Protein AF-A0A016VW10-F1 (afdb_monomer_lite)

pLDDT: mean 90.78, std 5.13, range [72.19, 97.56]

Secondary structure (DSSP, 8-state):
-HHHHHHHHHHHHHH----TT--TTSTT--HHHHHHHHHHHHHHHHHTT----------TTTTTT--HHHHHHHT-

Organism: NCBI:txid53326

Sequence (76 aa):
MEIFKRIVDYGVRDITRVSTNQCVSAANCGTTDGTHATRLSIEKHREKQKPLHPAFLDLEKAIDHVSNKFISYALR

Foldseek 3Di:
DVVVVVVVLVLCVVQDDDDPQDAVPDPPHHPVNNVVVVVVVVVVCVVVVHDDDDDDDDDVPVVVPDDPVVVVVVSD

Structure (mmCIF, N/CA/C/O backbo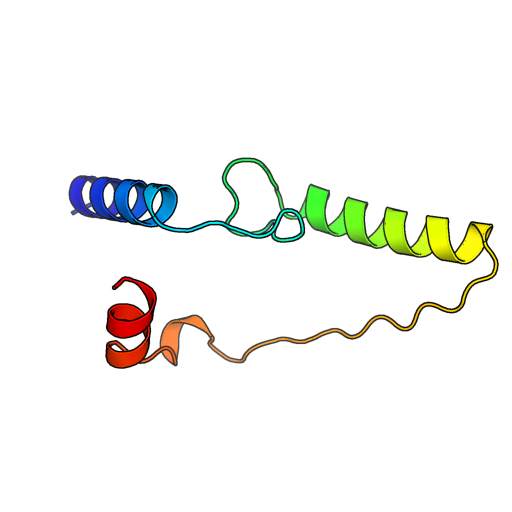ne):
data_AF-A0A016VW10-F1
#
_entry.id   AF-A0A016VW10-F1
#
loop_
_atom_site.group_PDB
_atom_site.id
_atom_site.type_symbol
_atom_site.label_atom_id
_atom_site.label_alt_id
_atom_site.label_comp_id
_atom_site.label_asym_id
_atom_site.label_entity_id
_atom_site.label_seq_id
_atom_site.pdbx_PDB_ins_code
_atom_site.Cartn_x
_atom_site.Cartn_y
_atom_site.Cartn_z
_atom_site.occupancy
_atom_site.B_iso_or_equiv
_atom_site.auth_seq_id
_atom_site.auth_comp_id
_atom_site.auth_asym_id
_atom_site.auth_atom_id
_atom_site.pdbx_PDB_model_num
ATOM 1 N N . MET A 1 1 ? 19.490 5.140 -16.420 1.00 72.19 1 MET A N 1
ATOM 2 C CA . MET A 1 1 ? 18.836 4.053 -15.653 1.00 72.19 1 MET A CA 1
ATOM 3 C C . MET A 1 1 ? 17.486 4.467 -15.056 1.00 72.19 1 MET A C 1
ATOM 5 O O . MET A 1 1 ? 16.585 3.644 -15.062 1.00 72.19 1 MET A O 1
ATOM 9 N N . GLU A 1 2 ? 17.283 5.717 -14.614 1.00 91.94 2 GLU A N 1
ATOM 10 C CA . GLU A 1 2 ? 15.993 6.164 -14.032 1.00 91.94 2 GLU A CA 1
ATOM 11 C C . GLU A 1 2 ? 14.777 6.046 -14.968 1.00 91.94 2 GLU A C 1
ATOM 13 O O . GLU A 1 2 ? 13.697 5.661 -14.529 1.00 91.94 2 GLU A O 1
ATOM 18 N N . ILE A 1 3 ? 14.947 6.291 -16.272 1.00 94.19 3 ILE A N 1
ATOM 19 C CA . ILE A 1 3 ? 13.870 6.095 -17.260 1.00 94.19 3 ILE A CA 1
ATOM 20 C C . ILE A 1 3 ? 13.427 4.626 -17.297 1.00 94.19 3 ILE A C 1
ATOM 22 O O . ILE A 1 3 ? 12.235 4.343 -17.300 1.00 94.19 3 ILE A O 1
ATOM 26 N N . PHE A 1 4 ? 14.378 3.690 -17.251 1.00 94.31 4 PHE A N 1
ATOM 27 C CA . PHE A 1 4 ? 14.071 2.261 -17.238 1.00 94.31 4 PHE A CA 1
ATOM 28 C C . PHE A 1 4 ? 13.306 1.859 -15.972 1.00 94.31 4 PHE A C 1
ATOM 30 O O . PHE A 1 4 ? 12.304 1.160 -16.070 1.00 94.31 4 PHE A O 1
ATOM 37 N N . LYS A 1 5 ? 13.702 2.371 -14.796 1.00 94.19 5 LYS A N 1
ATOM 38 C CA . LYS A 1 5 ? 12.957 2.143 -13.546 1.00 94.19 5 LYS A CA 1
ATOM 39 C C . LYS A 1 5 ? 11.507 2.618 -13.647 1.00 94.19 5 LYS A C 1
ATOM 41 O O . LYS A 1 5 ? 10.615 1.898 -13.222 1.00 94.19 5 LYS A O 1
ATOM 46 N N . ARG A 1 6 ? 11.269 3.794 -14.239 1.00 94.25 6 ARG A N 1
ATOM 47 C CA . ARG A 1 6 ? 9.911 4.324 -14.449 1.00 94.25 6 ARG A CA 1
ATOM 48 C C . ARG A 1 6 ? 9.089 3.467 -15.407 1.00 94.25 6 ARG A C 1
ATOM 50 O O . ARG A 1 6 ? 7.915 3.246 -15.146 1.00 94.25 6 ARG A O 1
ATOM 57 N N . ILE A 1 7 ? 9.699 2.976 -16.488 1.00 95.12 7 ILE A N 1
ATOM 58 C CA . ILE A 1 7 ? 9.031 2.073 -17.439 1.00 95.12 7 ILE A CA 1
ATOM 59 C C . ILE A 1 7 ? 8.626 0.771 -16.736 1.00 95.12 7 ILE A C 1
ATOM 61 O O . ILE A 1 7 ? 7.492 0.324 -16.887 1.00 95.12 7 ILE A O 1
ATOM 65 N N . VAL A 1 8 ? 9.527 0.191 -15.937 1.00 92.81 8 VAL A N 1
ATOM 66 C CA . VAL A 1 8 ? 9.243 -1.027 -15.167 1.00 92.81 8 VAL A CA 1
ATOM 67 C C . VAL A 1 8 ? 8.160 -0.778 -14.113 1.00 92.81 8 VAL A C 1
ATOM 69 O O . VAL A 1 8 ? 7.219 -1.559 -14.044 1.00 92.81 8 VAL A O 1
ATOM 72 N N . ASP A 1 9 ? 8.241 0.305 -13.332 1.00 91.44 9 ASP A N 1
ATOM 73 C CA . ASP A 1 9 ? 7.221 0.650 -12.325 1.00 91.44 9 ASP A CA 1
ATOM 74 C C . ASP A 1 9 ? 5.837 0.821 -12.964 1.00 91.44 9 ASP A C 1
ATOM 76 O O . ASP A 1 9 ? 4.863 0.247 -12.481 1.00 91.44 9 ASP A O 1
ATOM 80 N N . TYR A 1 10 ? 5.759 1.526 -14.096 1.00 92.00 10 TYR A N 1
ATOM 81 C CA . TYR A 1 10 ? 4.508 1.690 -14.831 1.00 92.00 10 TYR A CA 1
ATOM 82 C C . TYR A 1 10 ? 3.940 0.346 -15.306 1.00 92.00 10 TYR A C 1
ATOM 84 O O . TYR A 1 10 ? 2.772 0.059 -15.057 1.00 92.00 10 TYR A O 1
ATOM 92 N N . GLY A 1 11 ? 4.768 -0.505 -15.922 1.00 93.00 11 GLY A N 1
ATOM 93 C CA . GLY A 1 11 ? 4.332 -1.822 -16.393 1.00 93.00 11 GLY A CA 1
ATOM 94 C C . GLY A 1 11 ? 3.862 -2.735 -15.258 1.00 93.00 11 GLY A C 1
ATOM 95 O O . GLY A 1 11 ? 2.837 -3.398 -15.383 1.00 93.00 11 GLY A O 1
ATOM 96 N N . VAL A 1 12 ? 4.561 -2.733 -14.119 1.00 91.19 12 VAL A N 1
ATOM 97 C CA . VAL A 1 12 ? 4.163 -3.523 -12.945 1.00 91.19 12 VAL A CA 1
ATOM 98 C C . VAL A 1 12 ? 2.834 -3.026 -12.374 1.00 91.19 12 VAL A C 1
ATOM 100 O O . VAL A 1 12 ? 1.978 -3.841 -12.034 1.00 91.19 12 VAL A O 1
ATOM 103 N N . ARG A 1 13 ? 2.617 -1.709 -12.281 1.00 89.00 13 ARG A N 1
ATOM 104 C CA . ARG A 1 13 ? 1.346 -1.142 -11.793 1.00 89.00 13 ARG A CA 1
ATOM 105 C C . ARG A 1 13 ? 0.161 -1.444 -12.707 1.00 89.00 13 ARG A C 1
ATOM 107 O O . ARG A 1 13 ? -0.950 -1.548 -12.203 1.00 89.00 13 ARG A O 1
ATOM 114 N N . ASP A 1 14 ? 0.391 -1.579 -14.010 1.00 91.19 14 ASP A N 1
ATOM 115 C CA . ASP A 1 14 ? -0.658 -1.897 -14.983 1.00 91.19 14 ASP A CA 1
ATOM 116 C C . ASP A 1 14 ? -1.170 -3.340 -14.829 1.00 91.19 14 ASP A C 1
ATOM 118 O O . ASP A 1 14 ? -2.372 -3.595 -14.869 1.00 91.19 14 ASP A O 1
ATOM 122 N N . ILE A 1 15 ? -0.263 -4.287 -14.566 1.00 90.94 15 ILE A N 1
ATOM 123 C CA . ILE A 1 15 ? -0.612 -5.713 -14.453 1.00 90.94 15 ILE A CA 1
ATOM 124 C C . ILE A 1 15 ? -0.964 -6.155 -13.026 1.00 90.94 15 ILE A C 1
ATOM 126 O O . ILE A 1 15 ? -1.575 -7.208 -12.837 1.00 90.94 15 ILE A O 1
ATOM 130 N N . THR A 1 16 ? -0.585 -5.383 -12.003 1.00 87.56 16 THR A N 1
ATOM 131 C CA . THR A 1 16 ? -0.824 -5.746 -10.599 1.00 87.56 16 THR A CA 1
ATOM 132 C C . THR A 1 16 ? -2.024 -5.012 -10.012 1.00 87.56 16 THR A C 1
ATOM 134 O O . THR A 1 16 ? -2.194 -3.804 -10.150 1.00 87.56 16 THR A O 1
ATOM 137 N N . ARG A 1 17 ? -2.861 -5.746 -9.272 1.00 87.50 17 ARG A N 1
ATOM 138 C CA . ARG A 1 17 ? -3.924 -5.158 -8.449 1.00 87.50 17 ARG A CA 1
ATOM 139 C C . ARG A 1 17 ? -3.483 -5.143 -6.996 1.00 87.50 17 ARG A C 1
ATOM 141 O O . ARG A 1 17 ? -3.379 -6.185 -6.356 1.00 87.50 17 ARG A O 1
ATOM 148 N N . VAL A 1 18 ? -3.250 -3.944 -6.479 1.00 87.00 18 VAL A N 1
ATOM 149 C CA . VAL A 1 18 ? -2.934 -3.710 -5.070 1.00 87.00 18 VAL A CA 1
ATOM 150 C C . VAL A 1 18 ? -4.225 -3.693 -4.246 1.00 87.00 18 VAL A C 1
ATOM 152 O O . VAL A 1 18 ? -5.254 -3.178 -4.685 1.00 87.00 18 VAL A O 1
ATOM 155 N N . SER A 1 19 ? -4.184 -4.278 -3.048 1.00 87.62 19 SER A N 1
ATOM 156 C CA . SER A 1 19 ? -5.310 -4.248 -2.108 1.00 87.62 19 SER A CA 1
ATOM 157 C C . SER A 1 19 ? -5.629 -2.815 -1.680 1.00 87.62 19 SER A C 1
ATOM 159 O O . SER A 1 19 ? -4.722 -2.033 -1.407 1.00 87.62 19 SER A O 1
ATOM 161 N N . THR A 1 20 ? -6.913 -2.490 -1.507 1.00 87.19 20 THR A N 1
ATOM 162 C CA . THR A 1 20 ? -7.353 -1.190 -0.965 1.00 87.19 20 THR A CA 1
ATOM 163 C C . THR A 1 20 ? -6.866 -0.934 0.462 1.00 87.19 20 THR A C 1
ATOM 165 O O . THR A 1 20 ? -6.892 0.200 0.921 1.00 87.19 20 THR A O 1
ATOM 168 N N . ASN A 1 21 ? -6.429 -1.981 1.168 1.00 87.44 21 ASN A N 1
ATOM 169 C CA . ASN A 1 21 ? -5.892 -1.882 2.525 1.00 87.44 21 ASN A CA 1
ATOM 170 C C . ASN A 1 21 ? -4.366 -1.685 2.542 1.00 87.44 21 ASN A C 1
ATOM 172 O O . ASN A 1 21 ? -3.781 -1.556 3.615 1.00 87.44 21 ASN A O 1
ATOM 176 N N . GLN A 1 22 ? -3.702 -1.712 1.381 1.00 87.44 22 GLN A N 1
ATOM 177 C CA . GLN A 1 22 ? -2.260 -1.515 1.279 1.00 87.44 22 GLN A CA 1
ATOM 178 C C . GLN A 1 22 ? -1.954 -0.045 1.003 1.00 87.44 22 GLN A C 1
ATOM 180 O O . GLN A 1 22 ? -2.441 0.514 0.024 1.00 87.44 22 GLN A O 1
ATOM 185 N N . CYS A 1 23 ? -1.107 0.558 1.842 1.00 86.69 23 CYS A N 1
ATOM 186 C CA . CYS A 1 23 ? -0.807 1.985 1.738 1.00 86.69 23 CYS A CA 1
ATOM 187 C C . CYS A 1 23 ? 0.621 2.312 1.315 1.00 86.69 23 CYS A C 1
ATOM 189 O O . CYS A 1 23 ? 0.812 3.020 0.343 1.00 86.69 23 CYS A O 1
ATOM 191 N N . VAL A 1 24 ? 1.637 1.717 1.936 1.00 73.81 24 VAL A N 1
ATOM 192 C CA . VAL A 1 24 ? 3.046 2.139 1.779 1.00 73.81 24 VAL A CA 1
ATOM 193 C C . VAL A 1 24 ? 3.580 2.145 0.328 1.00 73.81 24 VAL A C 1
ATOM 195 O O . VAL A 1 24 ? 4.499 2.900 0.029 1.00 73.81 24 VAL A O 1
ATOM 198 N N . SER A 1 25 ? 3.012 1.356 -0.592 1.00 74.75 25 SER A N 1
ATOM 199 C CA . SER A 1 25 ? 3.434 1.292 -2.010 1.00 74.75 25 SER A CA 1
ATOM 200 C C . SER A 1 25 ? 2.331 1.674 -3.011 1.00 74.75 25 SER A C 1
ATOM 202 O O . SER A 1 25 ? 2.518 1.566 -4.229 1.00 74.75 25 SER A O 1
ATOM 204 N N . ALA A 1 26 ? 1.171 2.109 -2.517 1.00 81.56 26 ALA A N 1
ATOM 205 C CA . ALA A 1 26 ? 0.038 2.490 -3.350 1.00 81.56 26 ALA A CA 1
ATOM 206 C C . ALA A 1 26 ? 0.170 3.952 -3.805 1.00 81.56 26 ALA A C 1
ATOM 208 O O . ALA A 1 26 ? 0.579 4.815 -3.038 1.00 81.56 26 ALA A O 1
ATOM 209 N N . ALA A 1 27 ? -0.209 4.246 -5.053 1.00 79.00 27 ALA A N 1
ATOM 210 C CA . ALA A 1 27 ? -0.030 5.577 -5.650 1.00 79.00 27 ALA A CA 1
ATOM 211 C C . ALA A 1 27 ? -0.813 6.698 -4.933 1.00 79.00 27 ALA A C 1
ATOM 213 O O . ALA A 1 27 ? -0.448 7.861 -5.054 1.00 79.00 27 ALA A O 1
ATOM 214 N N . ASN A 1 28 ? -1.862 6.344 -4.181 1.00 82.94 28 ASN A N 1
ATOM 215 C CA . ASN A 1 28 ? -2.800 7.285 -3.561 1.00 82.94 28 ASN A CA 1
ATOM 216 C C . ASN A 1 28 ? -3.030 7.011 -2.063 1.00 82.94 28 ASN A C 1
ATOM 218 O O . ASN A 1 28 ? -4.063 7.409 -1.534 1.00 82.94 28 ASN A O 1
ATOM 222 N N . CYS A 1 29 ? -2.132 6.282 -1.392 1.00 88.19 29 CYS A N 1
ATOM 223 C CA . CYS A 1 29 ? -2.246 6.054 0.048 1.00 88.19 29 CYS A CA 1
ATOM 224 C C . CYS A 1 29 ? -0.885 6.234 0.726 1.00 88.19 29 CYS A C 1
ATOM 226 O O . CYS A 1 29 ? 0.105 5.646 0.309 1.00 88.19 29 CYS A O 1
ATOM 228 N N . GLY A 1 30 ? -0.823 7.062 1.765 1.00 87.81 30 GLY A N 1
ATOM 229 C CA . GLY A 1 30 ? 0.376 7.301 2.562 1.00 87.81 30 GLY A CA 1
ATOM 230 C C . GLY A 1 30 ? 0.424 6.485 3.856 1.00 87.81 30 GLY A C 1
ATOM 231 O O . GLY A 1 30 ? -0.519 5.796 4.247 1.00 87.81 30 GLY A O 1
ATOM 232 N N . THR A 1 31 ? 1.532 6.603 4.590 1.00 87.69 31 THR A N 1
ATOM 233 C CA . THR A 1 31 ? 1.678 6.021 5.939 1.00 87.69 31 THR A CA 1
ATOM 234 C C . THR A 1 31 ? 0.657 6.589 6.929 1.00 87.69 31 THR A C 1
ATOM 236 O O . THR A 1 31 ? 0.114 5.851 7.757 1.00 87.69 31 THR A O 1
ATOM 239 N N . THR A 1 32 ? 0.345 7.884 6.813 1.00 91.88 32 THR A N 1
ATOM 240 C CA . THR A 1 32 ? -0.694 8.556 7.605 1.00 91.88 32 THR A CA 1
ATOM 241 C C . THR A 1 32 ? -2.069 7.947 7.354 1.00 91.88 32 THR A C 1
ATOM 243 O O . THR A 1 32 ? -2.789 7.664 8.308 1.00 91.88 32 THR A O 1
ATOM 246 N N . ASP A 1 33 ? -2.408 7.672 6.095 1.00 91.56 33 ASP A N 1
ATOM 247 C CA . ASP A 1 33 ? -3.691 7.070 5.724 1.00 91.56 33 ASP A CA 1
ATOM 248 C C . ASP A 1 33 ? -3.818 5.645 6.277 1.00 91.56 33 ASP A C 1
ATOM 250 O O . ASP A 1 33 ? -4.852 5.286 6.839 1.00 91.56 33 ASP A O 1
ATOM 254 N N . GLY A 1 34 ? -2.741 4.851 6.224 1.00 90.50 34 GLY A N 1
ATOM 255 C CA . GLY A 1 34 ? -2.703 3.519 6.840 1.00 90.50 34 GLY A CA 1
ATOM 256 C C . GLY A 1 34 ? -2.880 3.560 8.364 1.00 90.50 34 GLY A C 1
ATOM 257 O O . GLY A 1 34 ? -3.636 2.770 8.942 1.00 90.50 34 GLY A O 1
ATOM 258 N N . THR A 1 35 ? -2.239 4.530 9.023 1.00 92.12 35 THR A N 1
ATOM 259 C CA . THR A 1 35 ? -2.408 4.768 10.467 1.00 92.12 35 THR A CA 1
ATOM 260 C C . THR A 1 35 ? -3.847 5.164 10.787 1.00 92.12 35 THR A C 1
ATOM 262 O O . THR A 1 35 ? -4.464 4.615 11.705 1.00 92.12 35 THR A O 1
ATOM 265 N N . HIS A 1 36 ? -4.418 6.076 9.997 1.00 93.50 36 HIS A N 1
ATOM 266 C CA . HIS A 1 36 ? -5.790 6.524 10.170 1.00 93.50 36 HIS A CA 1
ATOM 267 C C . HIS A 1 36 ? -6.789 5.377 9.972 1.00 93.50 36 HIS A C 1
ATOM 269 O O . HIS A 1 36 ? -7.680 5.206 10.810 1.00 93.50 36 HIS A O 1
ATOM 275 N N . ALA A 1 37 ? -6.632 4.562 8.927 1.00 92.44 37 ALA A N 1
ATOM 276 C CA . ALA A 1 37 ? 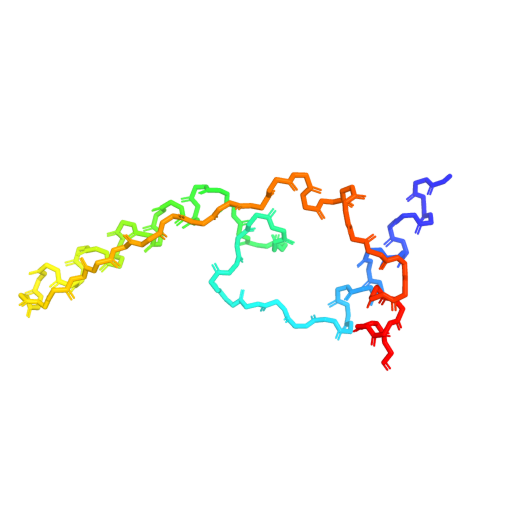-7.497 3.416 8.656 1.00 92.44 37 ALA A CA 1
ATOM 277 C C . ALA A 1 37 ? -7.460 2.389 9.798 1.00 92.44 37 ALA A C 1
ATOM 279 O O . ALA A 1 37 ? -8.503 1.876 10.214 1.00 92.44 37 ALA A O 1
ATOM 280 N N . THR A 1 38 ? -6.274 2.144 10.365 1.00 93.25 38 THR A N 1
ATOM 281 C CA . THR A 1 38 ? -6.105 1.269 11.534 1.00 93.25 38 THR A CA 1
ATOM 282 C C . THR A 1 38 ? -6.881 1.805 12.738 1.00 93.25 38 THR A C 1
ATOM 284 O O . THR A 1 38 ? -7.654 1.067 13.353 1.00 93.25 38 THR A O 1
ATOM 287 N N . ARG A 1 39 ? -6.754 3.105 13.036 1.00 95.56 39 ARG A N 1
ATOM 288 C CA . ARG A 1 39 ? -7.504 3.761 14.119 1.00 95.56 39 ARG A CA 1
ATOM 289 C C . ARG A 1 39 ? -9.016 3.670 13.906 1.00 95.56 39 ARG A C 1
ATOM 291 O O . ARG A 1 39 ? -9.729 3.260 14.818 1.00 95.56 39 ARG A O 1
ATOM 298 N N . LEU A 1 40 ? -9.492 3.987 12.703 1.00 95.44 40 LEU A N 1
ATOM 299 C CA . LEU A 1 40 ? -10.915 3.933 12.363 1.00 95.44 40 LEU A CA 1
ATOM 300 C C . LEU A 1 40 ? -11.478 2.512 12.514 1.00 95.44 40 LEU A C 1
ATOM 302 O O . LEU A 1 40 ? -12.597 2.325 12.992 1.00 95.44 40 LEU A O 1
ATOM 306 N N . SER A 1 41 ? -10.694 1.497 12.139 1.00 93.69 41 SER A N 1
ATOM 307 C CA . SER A 1 41 ? -11.068 0.096 12.336 1.00 93.69 41 SER A CA 1
ATOM 308 C C . SER A 1 41 ? -11.262 -0.223 13.819 1.00 93.69 41 SER A C 1
ATOM 310 O O . SER A 1 41 ? -12.296 -0.781 14.191 1.00 93.69 41 SER A O 1
ATOM 312 N N . ILE A 1 42 ? -10.325 0.183 14.680 1.00 95.94 42 ILE A N 1
ATOM 313 C CA . ILE A 1 42 ? -10.416 -0.021 16.134 1.00 95.94 42 ILE A CA 1
ATOM 314 C C . ILE A 1 42 ? -11.663 0.667 16.708 1.00 95.94 42 ILE A C 1
ATOM 316 O O . ILE A 1 42 ? -12.422 0.048 17.456 1.00 95.94 42 ILE A O 1
ATOM 320 N N . GLU A 1 43 ? -11.916 1.918 16.322 1.00 97.31 43 GLU A N 1
ATOM 321 C CA . GLU A 1 43 ? -13.069 2.696 16.792 1.00 97.31 43 GLU A CA 1
ATOM 322 C C . GLU A 1 43 ? -14.399 2.043 16.399 1.00 97.31 43 GLU A C 1
ATOM 324 O O . GLU A 1 43 ? -15.251 1.815 17.257 1.00 97.31 43 GLU A O 1
ATOM 329 N N . LYS A 1 44 ? -14.539 1.610 15.142 1.00 96.94 44 LYS A N 1
ATOM 330 C CA . LYS A 1 44 ? -15.748 0.936 14.643 1.00 96.94 44 LYS A CA 1
ATOM 331 C C . LYS A 1 44 ? -16.053 -0.380 15.369 1.00 96.94 44 LYS A C 1
ATOM 333 O O . LYS A 1 44 ? -17.219 -0.755 15.507 1.00 96.94 44 LYS A O 1
ATOM 338 N N . HIS A 1 45 ? -15.026 -1.116 15.799 1.00 96.69 45 HIS A N 1
ATOM 339 C CA . HIS A 1 45 ? -15.211 -2.333 16.596 1.00 96.69 45 HIS A CA 1
ATOM 340 C C . HIS A 1 45 ? -15.628 -1.996 18.028 1.00 96.69 45 HIS A C 1
ATOM 342 O O . HIS A 1 45 ? -16.573 -2.601 18.539 1.00 96.69 45 HIS A O 1
ATOM 348 N N . ARG A 1 46 ? -14.995 -0.980 18.632 1.00 96.25 46 ARG A N 1
ATOM 349 C CA . ARG A 1 46 ? -15.345 -0.468 19.963 1.00 96.25 46 ARG A CA 1
ATOM 350 C C . ARG A 1 46 ? -16.797 0.008 20.030 1.00 96.25 46 ARG A C 1
ATOM 352 O O . ARG A 1 46 ? -17.506 -0.376 20.954 1.00 96.25 46 ARG A O 1
ATOM 359 N N . GLU A 1 47 ? -17.256 0.781 19.047 1.00 97.56 47 GLU A N 1
ATOM 360 C CA . GLU A 1 47 ? -18.647 1.256 18.954 1.00 97.56 47 GLU A CA 1
ATOM 361 C C . GLU A 1 47 ? -19.658 0.107 18.916 1.00 97.56 47 GLU A C 1
ATOM 363 O O . GLU A 1 47 ? -20.722 0.177 19.525 1.00 97.56 47 GLU A O 1
ATOM 368 N N . LYS A 1 48 ? -19.312 -0.984 18.227 1.00 97.38 48 LYS A N 1
ATOM 369 C CA . LYS A 1 48 ? -20.163 -2.175 18.106 1.00 97.38 48 LYS A CA 1
ATOM 370 C C . LYS A 1 48 ? -19.992 -3.165 19.257 1.00 97.38 48 LYS A C 1
ATOM 372 O O . LYS A 1 48 ? -20.582 -4.240 19.192 1.00 97.38 48 LYS A O 1
ATOM 377 N N . GLN A 1 49 ? -19.160 -2.841 20.251 1.00 95.75 49 GLN A N 1
ATOM 378 C CA . GLN A 1 49 ? -18.739 -3.743 21.328 1.00 95.75 49 GLN A CA 1
ATOM 379 C C . GLN A 1 49 ? -18.250 -5.106 20.806 1.00 95.75 49 GLN A C 1
AT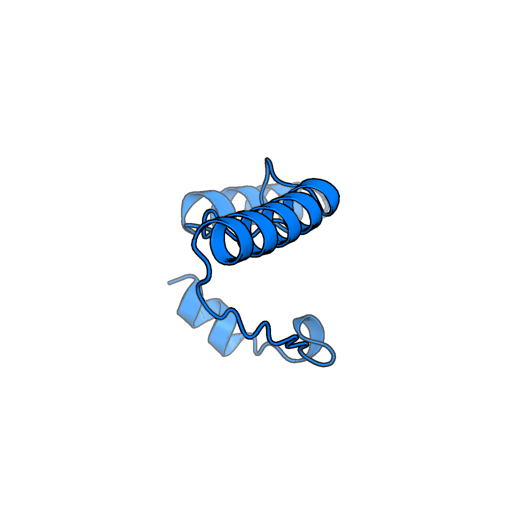OM 381 O O . GLN A 1 49 ? -18.463 -6.146 21.425 1.00 95.75 49 GLN A O 1
ATOM 386 N N . LYS A 1 50 ? -17.605 -5.110 19.632 1.00 96.88 50 LYS A N 1
ATOM 387 C CA . LYS A 1 50 ? -17.031 -6.316 19.032 1.00 96.88 50 LYS A CA 1
ATOM 388 C C . LYS A 1 50 ? -15.552 -6.411 19.396 1.00 96.88 50 LYS A C 1
ATOM 390 O O . LYS A 1 50 ? -14.849 -5.406 19.279 1.00 96.88 50 LYS A O 1
ATOM 395 N N . PRO A 1 51 ? -15.058 -7.594 19.793 1.00 94.38 51 PRO A N 1
ATOM 396 C CA . PRO A 1 51 ? -13.637 -7.777 20.031 1.00 94.38 51 PRO A CA 1
ATOM 397 C C . PRO A 1 51 ? -12.855 -7.594 18.724 1.00 94.38 51 PRO A C 1
ATOM 399 O O . PRO A 1 51 ? -13.283 -8.037 17.657 1.00 94.38 51 PRO A O 1
ATOM 402 N N . LEU A 1 52 ? -11.700 -6.941 18.826 1.00 95.25 52 LEU A N 1
ATOM 403 C CA . LEU A 1 52 ? -10.711 -6.818 17.762 1.00 95.25 52 LEU A CA 1
ATOM 404 C C . LEU A 1 52 ? -9.340 -7.131 18.363 1.00 95.25 52 LEU A C 1
ATOM 406 O O . LEU A 1 52 ? -8.931 -6.489 19.329 1.00 95.25 52 LEU A O 1
ATOM 410 N N . HIS A 1 53 ? -8.634 -8.100 17.783 1.00 93.31 53 HIS A N 1
ATOM 411 C CA . HIS A 1 53 ? -7.302 -8.520 18.219 1.00 93.31 53 HIS A CA 1
ATOM 412 C C . HIS A 1 53 ? -6.293 -8.234 17.098 1.00 93.31 53 HIS A C 1
ATOM 414 O O . HIS A 1 53 ? -6.118 -9.072 16.213 1.00 93.31 53 HIS A O 1
ATOM 420 N N . PRO A 1 54 ? -5.684 -7.034 17.065 1.00 90.06 54 PRO A N 1
ATOM 421 C CA . PRO A 1 54 ? -4.703 -6.696 16.043 1.00 90.06 54 PRO A CA 1
ATOM 422 C C . PRO A 1 54 ? -3.407 -7.489 16.252 1.00 90.06 54 PRO A C 1
ATOM 424 O O . PRO A 1 54 ? -2.948 -7.658 17.381 1.00 90.06 54 PRO A O 1
ATOM 427 N N . ALA A 1 55 ? -2.805 -7.935 15.151 1.00 93.75 55 ALA A N 1
ATOM 428 C CA . ALA A 1 55 ? -1.484 -8.548 15.127 1.00 93.75 55 ALA A CA 1
ATOM 429 C C . ALA A 1 55 ? -0.551 -7.698 14.263 1.00 93.75 55 ALA A C 1
ATOM 431 O O . ALA A 1 55 ? -0.941 -7.234 13.190 1.00 93.75 55 ALA A O 1
ATOM 432 N N . PHE A 1 56 ? 0.678 -7.511 14.735 1.00 90.19 56 PHE A N 1
ATOM 433 C CA . PHE A 1 56 ? 1.735 -6.849 13.983 1.00 90.19 56 PHE A CA 1
ATOM 434 C C . PHE A 1 56 ? 2.659 -7.921 13.416 1.00 90.19 56 PHE A C 1
ATOM 436 O O . PHE A 1 56 ? 3.184 -8.743 14.165 1.00 90.19 56 PHE A O 1
ATOM 443 N N . LEU A 1 57 ? 2.820 -7.922 12.095 1.00 92.25 57 LEU A N 1
ATOM 444 C CA . LEU A 1 57 ? 3.714 -8.820 11.378 1.00 92.25 57 LEU A CA 1
ATOM 445 C C . LEU A 1 57 ? 4.716 -7.972 10.602 1.00 92.25 57 LEU A C 1
ATOM 447 O O . LEU A 1 57 ? 4.313 -7.078 9.860 1.00 92.25 57 LEU A O 1
ATOM 451 N N . ASP A 1 58 ? 5.994 -8.279 10.772 1.00 91.81 58 ASP A N 1
ATOM 452 C CA . ASP A 1 58 ? 7.081 -7.708 9.989 1.00 91.81 58 ASP A CA 1
ATOM 453 C C . ASP A 1 58 ? 7.878 -8.836 9.330 1.00 91.81 58 ASP A C 1
ATOM 455 O O . ASP A 1 58 ? 7.926 -9.961 9.838 1.00 91.81 58 ASP A O 1
ATOM 459 N N . LEU A 1 59 ? 8.466 -8.542 8.174 1.00 91.81 59 LEU A N 1
ATOM 460 C CA . LEU A 1 59 ? 9.318 -9.469 7.442 1.00 91.81 59 LEU A CA 1
ATOM 461 C C . LEU A 1 59 ? 10.744 -8.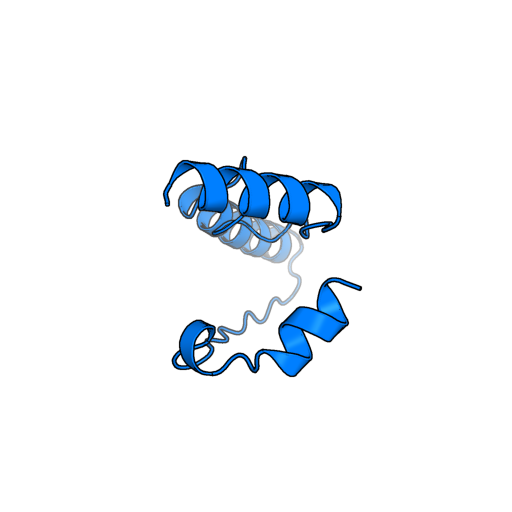930 7.461 1.00 91.81 59 LEU A C 1
ATOM 463 O O . LEU A 1 59 ? 11.037 -7.919 6.818 1.00 91.81 59 LEU A O 1
ATOM 467 N N . GLU A 1 60 ? 11.639 -9.640 8.151 1.00 95.00 60 GLU A N 1
ATOM 468 C CA . GLU A 1 60 ? 13.053 -9.275 8.190 1.00 95.00 60 GLU A CA 1
ATOM 469 C C . GLU A 1 60 ? 13.608 -9.219 6.762 1.00 95.00 60 GLU A C 1
ATOM 471 O O . GLU A 1 60 ? 13.576 -10.212 6.033 1.00 95.00 60 GLU A O 1
ATOM 476 N N . LYS A 1 61 ? 14.099 -8.038 6.360 1.00 92.19 61 LYS A N 1
ATOM 477 C CA . LYS A 1 61 ? 14.751 -7.806 5.060 1.00 92.19 61 LYS A CA 1
ATOM 478 C C . LYS A 1 61 ? 13.936 -8.338 3.872 1.00 92.19 61 LYS A C 1
ATOM 480 O O . LYS A 1 61 ? 14.466 -8.967 2.955 1.00 92.19 61 LYS A O 1
ATOM 485 N N . ALA A 1 62 ? 12.631 -8.057 3.873 1.00 90.12 62 ALA A N 1
ATOM 486 C CA . ALA A 1 62 ? 11.689 -8.546 2.865 1.00 90.12 62 ALA A CA 1
ATOM 487 C C . ALA A 1 62 ? 12.147 -8.317 1.414 1.00 90.12 62 ALA A C 1
ATOM 489 O O . ALA A 1 62 ? 11.898 -9.156 0.560 1.00 90.12 62 ALA A O 1
ATOM 490 N N . ILE A 1 63 ? 12.825 -7.202 1.126 1.00 86.94 63 ILE A N 1
ATOM 491 C CA . ILE A 1 63 ? 13.311 -6.886 -0.226 1.00 86.94 63 ILE A CA 1
ATOM 492 C C . ILE A 1 63 ? 14.546 -7.726 -0.584 1.00 86.94 63 ILE A C 1
ATOM 494 O O . ILE A 1 63 ? 14.642 -8.213 -1.708 1.00 86.94 63 ILE A O 1
ATOM 498 N N . ASP A 1 64 ? 15.461 -7.938 0.364 1.00 94.38 64 ASP A N 1
ATOM 499 C CA . ASP A 1 64 ? 16.729 -8.636 0.116 1.00 94.38 64 ASP 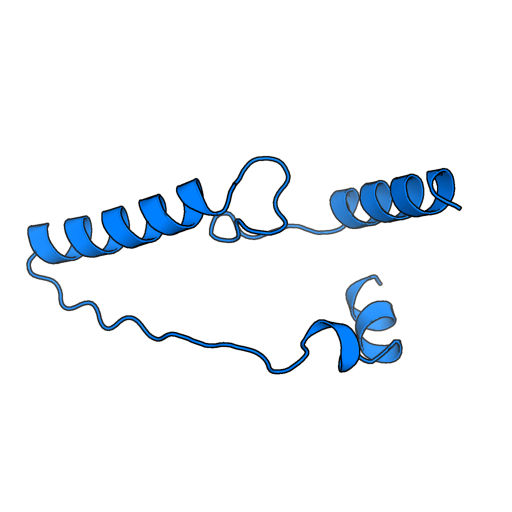A CA 1
ATOM 500 C C . ASP A 1 64 ? 16.540 -10.151 -0.042 1.00 94.38 64 ASP A C 1
ATOM 502 O O . ASP A 1 64 ? 17.310 -10.813 -0.738 1.00 94.38 64 ASP A O 1
ATOM 506 N N . HIS A 1 65 ? 15.512 -10.715 0.599 1.00 94.25 65 HIS A N 1
ATOM 507 C CA . HIS A 1 65 ? 15.261 -12.159 0.603 1.00 94.25 65 HIS A CA 1
ATOM 508 C C . HIS A 1 65 ? 14.271 -12.641 -0.467 1.00 94.25 65 HIS A C 1
ATOM 510 O O . HIS A 1 65 ? 14.012 -13.844 -0.568 1.00 94.25 65 HIS A O 1
ATOM 516 N N . VAL A 1 66 ? 13.729 -11.751 -1.303 1.00 91.44 66 VAL A N 1
ATOM 517 C CA . VAL A 1 66 ? 12.849 -12.163 -2.404 1.00 91.44 66 VAL A CA 1
ATOM 518 C C . VAL A 1 66 ? 13.670 -12.806 -3.527 1.00 91.44 66 VAL A C 1
ATOM 520 O O . VAL A 1 66 ? 14.526 -12.183 -4.150 1.00 91.44 66 VAL A O 1
ATOM 523 N N . SER A 1 67 ? 13.378 -14.073 -3.838 1.00 92.81 67 SER A N 1
ATOM 524 C CA . SER A 1 67 ? 14.017 -14.763 -4.964 1.00 92.81 67 SER A CA 1
ATOM 525 C C . S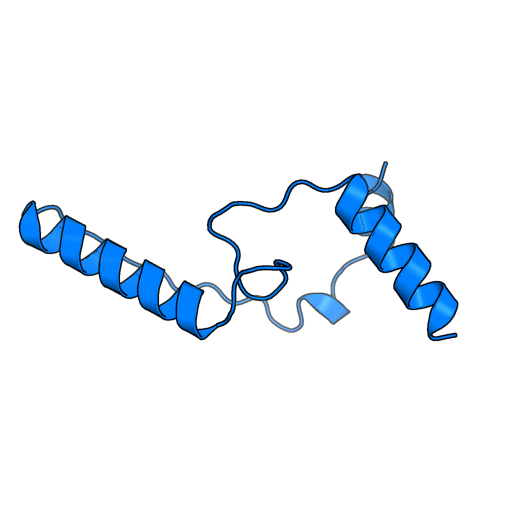ER A 1 67 ? 13.526 -14.220 -6.306 1.00 92.81 67 SER A C 1
ATOM 527 O O . SER A 1 67 ? 12.321 -14.147 -6.554 1.00 92.81 67 SER A O 1
ATOM 529 N N . ASN A 1 68 ? 14.455 -14.000 -7.239 1.00 91.06 68 ASN A N 1
ATOM 530 C CA . ASN A 1 68 ? 14.147 -13.653 -8.631 1.00 91.06 68 ASN A CA 1
ATOM 531 C C . ASN A 1 68 ? 13.182 -14.645 -9.301 1.00 91.06 68 ASN A C 1
ATOM 533 O O . ASN A 1 68 ? 12.361 -14.250 -10.128 1.00 91.06 68 ASN A O 1
ATOM 537 N N . LYS A 1 69 ? 13.234 -15.930 -8.923 1.00 93.69 69 LYS A N 1
ATOM 538 C CA . LYS A 1 69 ? 12.310 -16.945 -9.445 1.00 93.69 69 LYS A CA 1
ATOM 539 C C . LYS A 1 69 ? 10.865 -16.666 -9.022 1.00 93.69 69 LYS A C 1
ATOM 541 O O . LYS A 1 69 ? 9.957 -16.845 -9.829 1.00 93.69 69 LYS A O 1
ATOM 546 N N . PHE A 1 70 ? 10.654 -16.210 -7.786 1.00 91.00 70 PHE A N 1
ATOM 547 C CA . PHE A 1 70 ? 9.324 -15.841 -7.300 1.00 91.00 70 PHE A CA 1
ATOM 548 C C . PHE A 1 70 ? 8.811 -14.574 -7.978 1.00 91.00 70 PHE A C 1
ATOM 550 O O . PHE A 1 70 ? 7.657 -14.557 -8.393 1.00 91.00 70 PHE A O 1
ATOM 557 N N . ILE A 1 71 ? 9.668 -13.565 -8.177 1.00 90.44 71 ILE A N 1
ATOM 558 C CA . ILE A 1 71 ? 9.298 -12.350 -8.923 1.00 90.44 71 ILE A CA 1
ATOM 559 C C . ILE A 1 71 ? 8.851 -12.720 -10.340 1.00 90.44 71 ILE A C 1
ATOM 561 O O . ILE A 1 71 ? 7.769 -12.333 -10.768 1.00 90.44 71 ILE A O 1
ATOM 565 N N . SER A 1 72 ? 9.644 -13.525 -11.053 1.00 90.12 72 SER A N 1
ATOM 566 C CA . SER A 1 72 ? 9.308 -13.940 -12.419 1.00 90.12 72 SER A CA 1
ATOM 567 C C . SER A 1 72 ? 8.023 -14.764 -12.498 1.00 90.12 72 SER A C 1
ATOM 569 O O . SER A 1 72 ? 7.342 -14.693 -13.514 1.00 90.12 72 SER A O 1
ATOM 571 N N . TYR A 1 73 ? 7.710 -15.562 -11.476 1.00 92.88 73 TYR A N 1
ATOM 572 C CA . TYR A 1 73 ? 6.460 -16.318 -11.421 1.00 92.88 73 TYR A CA 1
ATOM 573 C C . TYR A 1 73 ? 5.255 -15.406 -11.158 1.00 92.88 73 TYR A C 1
ATOM 575 O O . TYR A 1 73 ? 4.219 -15.584 -11.783 1.00 92.88 73 TYR A O 1
ATOM 583 N N . ALA A 1 74 ? 5.395 -14.427 -10.260 1.00 88.81 74 ALA A N 1
ATOM 584 C CA . ALA A 1 74 ? 4.315 -13.518 -9.880 1.00 88.81 74 ALA A CA 1
ATOM 585 C C . ALA A 1 74 ? 3.969 -12.477 -10.961 1.00 88.81 74 ALA A C 1
ATOM 587 O O . ALA A 1 74 ? 2.852 -11.970 -10.970 1.00 88.81 74 ALA A O 1
ATOM 588 N N . LEU A 1 75 ? 4.919 -12.145 -11.841 1.00 86.56 75 LEU A N 1
ATOM 589 C CA . LEU A 1 75 ? 4.733 -11.197 -12.949 1.00 86.56 75 LEU A CA 1
ATOM 590 C C . LEU A 1 75 ? 4.311 -11.864 -14.273 1.00 86.56 75 LEU A C 1
ATOM 592 O O . LEU A 1 75 ? 4.265 -11.183 -15.297 1.00 86.56 75 LEU A O 1
ATOM 596 N N . ARG A 1 76 ? 4.075 -13.181 -14.277 1.00 82.50 76 ARG A N 1
ATOM 597 C CA . ARG A 1 76 ? 3.663 -13.951 -15.458 1.00 82.50 76 ARG A CA 1
ATOM 598 C C . ARG A 1 76 ? 2.147 -14.018 -15.574 1.00 82.50 76 ARG A C 1
ATOM 600 O O . ARG A 1 76 ? 1.674 -13.985 -16.730 1.00 82.50 76 ARG A O 1
#

Radius of gyration: 16.89 Å; chains: 1; bounding box: 39×26×39 Å